Protein AF-A0A955G136-F1 (afdb_monomer)

Structure (mmCIF, N/CA/C/O backbone):
data_AF-A0A955G136-F1
#
_entry.id   AF-A0A955G136-F1
#
loop_
_atom_site.group_PDB
_atom_site.id
_atom_site.type_symbol
_atom_site.label_atom_id
_atom_site.label_alt_id
_atom_site.label_comp_id
_atom_site.label_asym_id
_atom_site.label_entity_id
_atom_site.label_seq_id
_atom_site.pdbx_PDB_ins_code
_atom_site.Cartn_x
_atom_site.Cartn_y
_atom_site.Cartn_z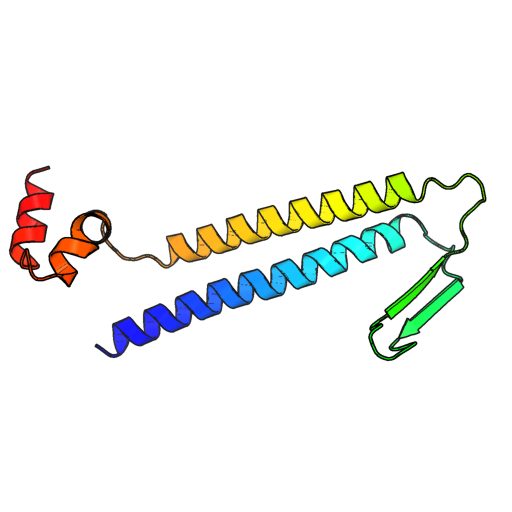
_atom_site.occupancy
_atom_site.B_iso_or_equiv
_atom_site.auth_seq_id
_atom_site.auth_comp_id
_atom_site.auth_asym_id
_atom_site.auth_atom_id
_atom_site.pdbx_PDB_model_num
ATOM 1 N N . MET A 1 1 ? -27.418 -1.647 21.880 1.00 48.38 1 MET A N 1
ATOM 2 C CA . MET A 1 1 ? -26.508 -2.590 21.184 1.00 48.38 1 MET A CA 1
ATOM 3 C C . MET A 1 1 ? -26.280 -2.230 19.711 1.00 48.38 1 MET A C 1
ATOM 5 O O . MET A 1 1 ? -25.152 -2.366 19.255 1.00 48.38 1 MET A O 1
ATOM 9 N N . GLU A 1 2 ? -27.266 -1.693 18.981 1.00 41.03 2 GLU A N 1
ATOM 10 C CA . GLU A 1 2 ? -27.113 -1.318 17.556 1.00 41.03 2 GLU A CA 1
ATOM 11 C C . GLU A 1 2 ? -26.088 -0.199 17.274 1.00 41.03 2 GLU A C 1
ATOM 13 O O . GLU A 1 2 ? -25.369 -0.255 16.278 1.00 41.03 2 GLU A O 1
ATOM 18 N N . PHE A 1 3 ? -25.943 0.779 18.177 1.00 36.62 3 PHE A N 1
ATOM 19 C CA . PHE A 1 3 ? -24.975 1.878 18.032 1.00 36.62 3 PHE A CA 1
ATOM 20 C C . PHE A 1 3 ? -23.511 1.398 18.017 1.00 36.62 3 PHE A C 1
ATOM 22 O O . PHE A 1 3 ? -22.719 1.832 17.182 1.00 36.62 3 PHE A O 1
ATOM 29 N N . LEU A 1 4 ? -23.162 0.438 18.884 1.00 45.53 4 LEU A N 1
ATOM 30 C CA . LEU A 1 4 ? -21.815 -0.146 18.951 1.00 45.53 4 LEU A CA 1
ATOM 31 C C . LEU A 1 4 ? -21.505 -1.020 17.723 1.00 45.53 4 LEU A C 1
ATOM 33 O O . LEU A 1 4 ? -20.376 -1.019 17.232 1.00 45.53 4 LEU A O 1
ATOM 37 N N . ALA A 1 5 ? -22.514 -1.709 17.177 1.00 54.03 5 ALA A N 1
ATOM 38 C CA . ALA A 1 5 ? -22.379 -2.489 15.947 1.00 54.03 5 ALA A CA 1
ATOM 39 C C . ALA A 1 5 ? -22.199 -1.595 14.703 1.00 54.03 5 ALA A C 1
ATOM 41 O O . ALA A 1 5 ? -21.397 -1.911 13.825 1.00 54.03 5 ALA A O 1
ATOM 42 N N . SER A 1 6 ? -22.897 -0.456 14.639 1.00 55.84 6 SER A N 1
ATOM 43 C CA . SER A 1 6 ? -22.740 0.554 13.580 1.00 55.84 6 SER A CA 1
ATOM 44 C C . SER A 1 6 ? -21.349 1.203 13.599 1.00 55.84 6 SER A C 1
ATOM 46 O O . SER A 1 6 ? -20.721 1.361 12.551 1.00 55.84 6 SER A O 1
ATOM 48 N N . PHE A 1 7 ? -20.815 1.493 14.791 1.00 58.88 7 PHE A N 1
ATOM 49 C CA . PHE A 1 7 ? -19.478 2.074 14.953 1.00 58.88 7 PHE A CA 1
ATOM 50 C C . PHE A 1 7 ? -18.364 1.132 14.474 1.00 58.88 7 PHE A C 1
ATOM 52 O O . PHE A 1 7 ? -17.466 1.550 13.742 1.00 58.88 7 PHE A O 1
ATOM 59 N N . GLY A 1 8 ? -18.459 -0.159 14.815 1.00 69.81 8 GLY A N 1
ATOM 60 C CA . GLY A 1 8 ? -17.514 -1.174 14.344 1.00 69.81 8 GLY A CA 1
ATOM 61 C C . GLY A 1 8 ? -17.510 -1.332 12.819 1.00 69.81 8 GLY A C 1
ATOM 62 O O . GLY A 1 8 ? -16.442 -1.473 12.226 1.00 69.81 8 GLY A O 1
ATOM 63 N N . LYS A 1 9 ? -18.686 -1.239 12.180 1.00 77.25 9 LYS A N 1
ATOM 64 C CA . LYS A 1 9 ? -18.833 -1.305 10.716 1.00 77.25 9 LYS A CA 1
ATOM 65 C C . LYS A 1 9 ? -18.230 -0.092 10.011 1.00 77.25 9 LYS A C 1
ATOM 67 O O . LYS A 1 9 ? -17.520 -0.270 9.029 1.00 77.25 9 LYS A O 1
ATOM 72 N N . LYS A 1 10 ? -18.458 1.124 10.524 1.00 82.31 10 LYS A N 1
ATOM 73 C CA . LYS A 1 10 ? -17.859 2.350 9.963 1.00 82.31 10 LYS A CA 1
ATOM 74 C C . LYS A 1 10 ? -16.335 2.319 10.029 1.00 82.31 10 LYS A C 1
ATOM 76 O O . LYS A 1 10 ? -15.685 2.634 9.042 1.00 82.31 10 LYS A O 1
ATOM 81 N N . ARG A 1 11 ? -15.769 1.880 11.157 1.00 82.75 11 ARG A N 1
ATOM 82 C CA . ARG A 1 11 ? -14.316 1.713 11.298 1.00 82.75 11 ARG A CA 1
ATOM 83 C C . ARG A 1 11 ? -13.758 0.705 10.297 1.00 82.75 11 ARG A C 1
ATOM 85 O O . ARG A 1 11 ? -12.813 1.020 9.588 1.00 82.75 11 ARG A O 1
ATOM 92 N N . ALA A 1 12 ? -14.346 -0.490 10.234 1.00 85.69 12 ALA A N 1
ATOM 93 C CA . ALA A 1 12 ? -13.900 -1.524 9.303 1.00 85.69 12 ALA A CA 1
ATOM 94 C C . ALA A 1 12 ? -13.988 -1.049 7.844 1.00 85.69 12 ALA A C 1
ATOM 96 O O . ALA A 1 12 ? -13.084 -1.316 7.060 1.00 85.69 12 ALA A O 1
ATOM 97 N N . PHE A 1 13 ? -15.039 -0.297 7.508 1.00 90.38 13 PHE A N 1
ATOM 98 C CA . PHE A 1 13 ? -15.192 0.319 6.196 1.00 90.38 13 PHE A CA 1
ATOM 99 C C . PHE A 1 13 ? -14.082 1.331 5.893 1.00 90.38 13 PHE A C 1
ATOM 101 O O . PHE A 1 13 ? -13.477 1.241 4.833 1.00 90.38 13 PHE A O 1
ATOM 108 N N . LEU A 1 14 ? -13.779 2.257 6.810 1.00 92.00 14 LEU A N 1
ATOM 109 C CA . LEU A 1 14 ? -12.729 3.262 6.601 1.00 92.00 14 LEU A CA 1
ATOM 110 C C . LEU A 1 14 ? -11.345 2.625 6.453 1.00 92.00 14 LEU A C 1
ATOM 112 O O . LEU A 1 14 ? -10.621 2.976 5.531 1.00 92.00 14 LEU A O 1
ATOM 116 N N . ILE A 1 15 ? -11.010 1.650 7.301 1.00 92.31 15 ILE A N 1
ATOM 117 C CA . ILE A 1 15 ? -9.753 0.896 7.185 1.00 92.31 15 ILE A CA 1
ATOM 118 C C . ILE A 1 15 ? -9.697 0.173 5.836 1.00 92.31 15 ILE A C 1
ATOM 120 O O . ILE A 1 15 ? -8.709 0.286 5.119 1.00 92.31 15 ILE A O 1
ATOM 124 N N . GLY A 1 16 ? -10.770 -0.532 5.463 1.00 91.06 16 GLY A N 1
ATOM 125 C CA . GLY A 1 16 ? -10.847 -1.234 4.183 1.00 91.06 16 GLY A CA 1
ATOM 126 C C . GLY A 1 16 ? -10.708 -0.295 2.984 1.00 91.06 16 GLY A C 1
ATOM 127 O O . GLY A 1 16 ? -10.005 -0.623 2.033 1.00 91.06 16 GLY A O 1
ATOM 128 N N . LEU A 1 17 ? -11.321 0.889 3.046 1.00 95.00 17 LEU A N 1
ATOM 129 C CA . LEU A 1 17 ? -11.219 1.907 2.005 1.00 95.00 17 LEU A CA 1
ATOM 130 C C . LEU A 1 17 ? -9.791 2.458 1.888 1.00 95.00 17 LEU A C 1
ATOM 132 O O . LEU A 1 17 ? -9.277 2.549 0.777 1.00 95.00 17 LEU A O 1
ATOM 136 N N . THR A 1 18 ? -9.135 2.768 3.011 1.00 94.25 18 THR A N 1
ATOM 137 C CA . THR A 1 18 ? -7.732 3.213 3.030 1.00 94.25 18 THR A CA 1
ATOM 138 C C . THR A 1 18 ? -6.809 2.167 2.411 1.00 94.25 18 THR A C 1
ATOM 140 O O . THR A 1 18 ? -5.986 2.509 1.566 1.00 94.25 18 THR A O 1
ATOM 143 N N . LEU A 1 19 ? -6.975 0.890 2.775 1.00 93.88 19 LEU A N 1
ATOM 144 C CA . LEU A 1 19 ? -6.183 -0.205 2.210 1.00 93.88 19 LEU A CA 1
ATOM 145 C C . LEU A 1 19 ? -6.422 -0.363 0.703 1.00 93.88 19 LEU A C 1
ATOM 147 O O . LEU A 1 19 ? -5.465 -0.487 -0.054 1.00 93.88 19 LEU A O 1
ATOM 151 N N . LEU A 1 20 ? -7.680 -0.315 0.253 1.00 95.00 20 LEU A N 1
ATOM 152 C CA . LEU A 1 20 ? -8.018 -0.430 -1.168 1.00 95.00 20 LEU A CA 1
ATOM 153 C C . LEU A 1 20 ? -7.388 0.699 -1.994 1.00 95.00 20 LEU A C 1
ATOM 155 O O . LEU A 1 20 ? -6.785 0.439 -3.037 1.00 95.00 20 LEU A O 1
ATOM 159 N N . ILE A 1 21 ? -7.512 1.942 -1.523 1.00 96.06 21 ILE A N 1
ATOM 160 C CA . ILE A 1 21 ? -6.921 3.109 -2.184 1.00 96.06 21 ILE A CA 1
ATOM 161 C C . ILE A 1 21 ? -5.397 2.988 -2.202 1.00 96.06 21 ILE A C 1
ATOM 163 O O . ILE A 1 21 ? -4.798 3.149 -3.260 1.00 96.06 21 ILE A O 1
ATOM 167 N N . GLY A 1 22 ? -4.771 2.659 -1.071 1.00 95.25 22 GLY A N 1
ATOM 168 C CA . GLY A 1 22 ? -3.318 2.547 -0.977 1.00 95.25 22 GLY A CA 1
ATOM 169 C C . GLY A 1 22 ? -2.730 1.444 -1.861 1.00 95.25 22 GLY A C 1
ATOM 170 O O . GLY A 1 22 ? -1.759 1.696 -2.568 1.00 95.25 22 GLY A O 1
ATOM 171 N N . CYS A 1 23 ? -3.361 0.266 -1.922 1.00 94.12 23 CYS A N 1
ATOM 172 C CA . CYS A 1 23 ? -2.959 -0.806 -2.843 1.00 94.12 23 CYS A CA 1
ATOM 173 C C . CYS A 1 23 ? -3.147 -0.414 -4.315 1.00 94.12 23 CYS A C 1
ATOM 175 O O . CYS A 1 23 ? -2.338 -0.769 -5.166 1.00 94.12 23 CYS A O 1
ATOM 177 N N . THR A 1 24 ? -4.207 0.332 -4.637 1.00 93.75 24 THR A N 1
ATOM 178 C CA . THR A 1 24 ? -4.403 0.832 -6.005 1.00 93.75 24 THR A CA 1
ATOM 179 C C . THR A 1 24 ? -3.311 1.840 -6.362 1.00 93.75 24 THR A C 1
ATOM 181 O O . THR A 1 24 ? -2.699 1.748 -7.422 1.00 93.75 24 THR A O 1
ATOM 184 N N . LEU A 1 25 ? -3.017 2.774 -5.454 1.00 92.62 25 LEU A N 1
ATOM 185 C CA . LEU A 1 25 ? -1.972 3.777 -5.639 1.00 92.62 25 LEU A CA 1
ATOM 186 C C . LEU A 1 25 ? -0.573 3.165 -5.718 1.00 92.62 25 LEU A C 1
ATOM 188 O O . LEU A 1 25 ? 0.252 3.695 -6.453 1.00 92.62 25 LEU A O 1
ATOM 192 N N . SER A 1 26 ? -0.291 2.063 -5.015 1.00 94.38 26 SER A N 1
ATOM 193 C CA . SER A 1 26 ? 1.013 1.401 -5.109 1.00 94.38 26 SER A CA 1
ATOM 194 C C . SER A 1 26 ? 1.253 0.813 -6.498 1.00 94.38 26 SER A C 1
ATOM 196 O O . SER A 1 26 ? 2.347 0.969 -7.025 1.00 94.38 26 SER A O 1
ATOM 198 N N . VAL A 1 27 ? 0.229 0.210 -7.116 1.00 92.19 27 VAL A N 1
ATOM 199 C CA . VAL A 1 27 ? 0.313 -0.282 -8.502 1.00 92.19 27 VAL A CA 1
ATOM 200 C C . VAL A 1 27 ? 0.450 0.886 -9.476 1.00 92.19 27 VAL A C 1
ATOM 202 O O . VAL A 1 27 ? 1.332 0.877 -10.322 1.00 92.19 27 VAL A O 1
ATOM 205 N N . VAL A 1 28 ? -0.363 1.937 -9.323 1.00 89.88 28 VAL A N 1
ATOM 206 C CA . VAL A 1 28 ? -0.257 3.131 -10.180 1.00 89.88 28 VAL A CA 1
ATOM 207 C C . VAL A 1 28 ? 1.126 3.774 -10.074 1.00 89.88 28 VAL A C 1
ATOM 209 O O . VAL A 1 28 ? 1.671 4.194 -11.086 1.00 89.88 28 VAL A O 1
ATOM 212 N N . MET A 1 29 ? 1.704 3.849 -8.873 1.00 91.50 29 MET A N 1
ATOM 213 C CA . MET A 1 29 ? 3.048 4.391 -8.667 1.00 91.50 29 MET A CA 1
ATOM 214 C C . MET A 1 29 ? 4.123 3.518 -9.328 1.00 91.50 29 MET A C 1
ATOM 216 O O . MET A 1 29 ? 5.053 4.065 -9.911 1.00 91.50 29 MET A O 1
ATOM 220 N N . HIS A 1 30 ? 3.989 2.191 -9.255 1.00 92.19 30 HIS A N 1
ATOM 221 C CA . HIS A 1 30 ? 4.886 1.246 -9.925 1.00 92.19 30 HIS A CA 1
ATOM 222 C C . HIS A 1 30 ? 4.924 1.509 -11.437 1.00 92.19 30 HIS A C 1
ATOM 224 O O . HIS A 1 30 ? 5.966 1.851 -11.984 1.00 92.19 30 HIS A O 1
ATOM 230 N N . GLU A 1 31 ? 3.755 1.501 -12.080 1.00 86.88 31 GLU A N 1
ATOM 231 C CA . GLU A 1 31 ? 3.625 1.775 -13.517 1.00 86.88 31 GLU A CA 1
ATOM 232 C C . GLU A 1 31 ? 4.043 3.206 -13.884 1.00 86.88 31 GLU A C 1
ATOM 234 O O . GLU A 1 31 ? 4.609 3.458 -14.947 1.00 86.88 31 GLU A O 1
ATOM 239 N N . PHE A 1 32 ? 3.798 4.173 -12.997 1.00 87.00 32 PHE A N 1
ATOM 240 C CA . PHE A 1 32 ? 4.216 5.554 -13.212 1.00 87.00 32 PHE A CA 1
ATOM 241 C C . PHE A 1 32 ? 5.739 5.701 -13.263 1.00 87.00 32 PHE A C 1
ATOM 243 O O . PHE A 1 32 ? 6.227 6.524 -14.032 1.00 87.00 32 PHE A O 1
ATOM 250 N N . ILE A 1 33 ? 6.492 4.917 -12.485 1.00 87.50 33 ILE A N 1
ATOM 251 C CA . ILE A 1 33 ? 7.961 4.924 -12.541 1.00 87.50 33 ILE A CA 1
ATOM 252 C C . ILE A 1 33 ? 8.434 4.462 -13.917 1.00 87.50 33 ILE A C 1
ATOM 254 O O . ILE A 1 33 ? 9.245 5.161 -14.525 1.00 87.50 33 ILE A O 1
ATOM 258 N N . HIS A 1 34 ? 7.852 3.387 -14.449 1.00 84.94 34 HIS A N 1
ATOM 259 C CA . HIS A 1 34 ? 8.141 2.929 -15.808 1.00 84.94 34 HIS A CA 1
ATOM 260 C C . HIS A 1 34 ? 7.826 4.007 -16.853 1.00 84.94 34 HIS A C 1
ATOM 262 O O . HIS A 1 34 ? 8.649 4.343 -17.703 1.00 84.94 34 HIS A O 1
ATOM 268 N N 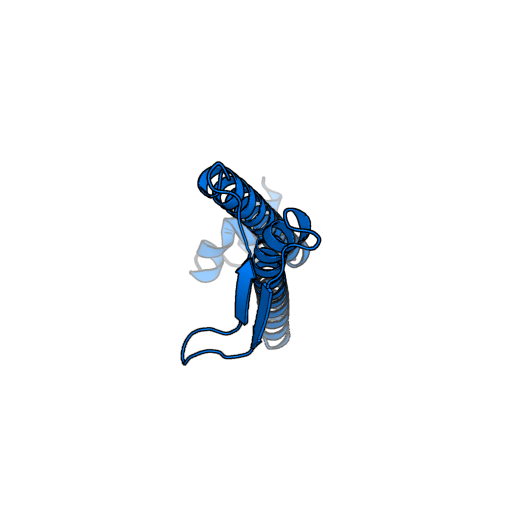. LEU A 1 35 ? 6.662 4.653 -16.754 1.00 81.94 35 LEU A N 1
ATOM 269 C CA . LEU A 1 35 ? 6.304 5.747 -17.663 1.00 81.94 35 LEU A CA 1
ATOM 270 C C . LEU A 1 35 ? 7.257 6.949 -17.548 1.00 81.94 35 LEU A C 1
ATOM 272 O O . LEU A 1 35 ? 7.612 7.552 -18.562 1.00 81.94 35 LEU A O 1
ATOM 276 N N . ALA A 1 36 ? 7.667 7.310 -16.332 1.00 83.94 36 ALA A N 1
ATOM 277 C CA . ALA A 1 36 ? 8.512 8.470 -16.065 1.00 83.94 36 ALA A CA 1
ATOM 278 C C . ALA A 1 36 ? 9.971 8.270 -16.496 1.00 83.94 36 ALA A C 1
ATOM 280 O O . ALA A 1 36 ? 10.628 9.251 -16.848 1.00 83.94 36 ALA A O 1
ATOM 281 N N . LEU A 1 37 ? 10.474 7.034 -16.468 1.00 80.81 37 LEU A N 1
ATOM 282 C CA . LEU A 1 37 ? 11.831 6.690 -16.901 1.00 80.81 37 LEU A CA 1
ATOM 283 C C . LEU A 1 37 ? 11.954 6.550 -18.422 1.00 80.81 37 LEU A C 1
ATOM 285 O O . LEU A 1 37 ? 13.046 6.739 -18.957 1.00 80.81 37 LEU A O 1
ATOM 289 N N . HIS A 1 38 ? 10.835 6.341 -19.122 1.00 77.12 38 HIS A N 1
ATOM 290 C CA . HIS A 1 38 ? 10.794 6.154 -20.577 1.00 77.12 38 HIS A CA 1
ATOM 291 C C . HIS A 1 38 ? 10.051 7.255 -21.347 1.00 77.12 38 HIS A C 1
ATOM 293 O O . HIS A 1 38 ? 9.245 6.931 -22.223 1.00 77.12 38 HIS A O 1
ATOM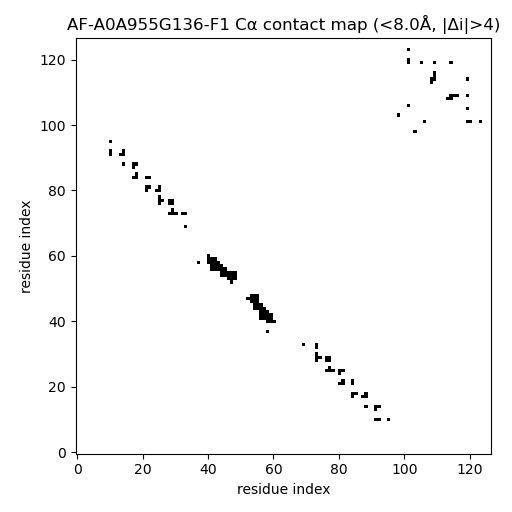 299 N N . PRO A 1 39 ? 10.263 8.561 -21.085 1.00 68.69 39 PRO A N 1
ATOM 300 C CA . PRO A 1 39 ? 9.496 9.603 -21.754 1.00 68.69 39 PRO A CA 1
ATOM 301 C C . PRO A 1 39 ? 9.805 9.608 -23.259 1.00 68.69 39 PRO A C 1
ATOM 303 O O . PRO A 1 39 ? 10.877 10.027 -23.686 1.00 68.69 39 PRO A O 1
ATOM 306 N N . GLY A 1 40 ? 8.842 9.162 -24.070 1.00 65.31 40 GLY A N 1
ATOM 307 C CA . GLY A 1 40 ? 8.943 9.169 -25.534 1.00 65.31 40 GLY A CA 1
ATOM 308 C C . GLY A 1 40 ? 9.403 7.860 -26.189 1.00 65.31 40 GLY A C 1
ATOM 309 O O . GLY A 1 40 ? 9.418 7.812 -27.414 1.00 65.31 40 GLY A O 1
ATOM 310 N N . ASN A 1 41 ? 9.686 6.803 -25.416 1.00 68.81 41 ASN A N 1
ATOM 311 C CA . ASN A 1 41 ? 10.042 5.465 -25.934 1.00 68.81 41 ASN A CA 1
ATOM 312 C C . ASN A 1 41 ? 8.862 4.475 -25.905 1.00 68.81 41 ASN A C 1
ATOM 314 O O . ASN A 1 41 ? 9.046 3.257 -25.927 1.00 68.81 41 ASN A O 1
ATOM 318 N N . TRP A 1 42 ? 7.635 4.990 -25.807 1.00 69.75 42 TRP A N 1
ATOM 319 C CA . TRP A 1 42 ? 6.428 4.169 -25.759 1.00 69.75 42 TRP A CA 1
ATOM 320 C C . TRP A 1 42 ? 6.055 3.748 -27.179 1.00 69.75 42 TRP A C 1
ATOM 322 O O . TRP A 1 42 ? 5.626 4.578 -27.982 1.00 69.75 42 TRP A O 1
ATOM 332 N N . GLY A 1 43 ? 6.216 2.462 -27.487 1.00 64.69 43 GLY A N 1
ATOM 333 C CA . GLY A 1 43 ? 5.810 1.903 -28.772 1.00 64.69 43 GLY A CA 1
ATOM 334 C C . GLY A 1 43 ? 4.288 1.824 -28.869 1.00 64.69 43 GLY A C 1
ATOM 335 O O . GLY A 1 43 ? 3.682 2.374 -29.790 1.00 64.69 43 GLY A O 1
ATOM 336 N N . HIS A 1 44 ? 3.647 1.181 -27.886 1.00 71.00 44 HIS A N 1
ATOM 337 C CA . HIS A 1 44 ? 2.187 1.160 -27.773 1.00 71.00 44 HIS A CA 1
ATOM 338 C C . HIS A 1 44 ? 1.706 0.914 -26.334 1.00 71.00 44 HIS A C 1
ATOM 340 O O . HIS A 1 44 ? 2.420 0.351 -25.507 1.00 71.00 44 HIS A O 1
ATOM 346 N N . LEU A 1 45 ? 0.477 1.362 -26.053 1.00 71.94 45 LEU A N 1
ATOM 347 C CA . LEU A 1 45 ? -0.289 1.026 -24.851 1.00 71.94 45 LEU A CA 1
ATOM 348 C C . LEU A 1 45 ? -1.538 0.266 -25.300 1.00 71.94 45 LEU A C 1
ATOM 350 O O . LEU A 1 45 ? -2.342 0.809 -26.065 1.00 71.94 45 LEU A O 1
ATOM 354 N N . GLN A 1 46 ? -1.728 -0.957 -24.810 1.00 81.00 46 GLN A N 1
ATOM 355 C CA . GLN A 1 46 ? -2.906 -1.762 -25.125 1.00 81.00 46 GLN A CA 1
ATOM 356 C C . GLN A 1 46 ? -3.682 -2.134 -23.873 1.00 81.00 46 GLN A C 1
ATOM 358 O O . GLN A 1 46 ? -3.148 -2.675 -22.909 1.00 81.00 46 GLN A O 1
ATOM 363 N N . TRP A 1 47 ? -4.983 -1.862 -23.926 1.00 80.12 47 TRP A N 1
ATOM 364 C CA . TRP A 1 47 ? -5.935 -2.252 -22.898 1.00 80.12 47 TRP A CA 1
ATOM 365 C C . TRP A 1 47 ? -6.499 -3.630 -23.220 1.00 80.12 47 TRP A C 1
ATOM 367 O O . TRP A 1 47 ? -6.943 -3.867 -24.344 1.00 80.12 47 TRP A O 1
ATOM 377 N N . PHE A 1 48 ? -6.507 -4.515 -22.225 1.00 84.50 48 PHE A N 1
ATOM 378 C CA . PHE A 1 48 ? -7.003 -5.890 -22.338 1.00 84.50 48 PHE A CA 1
ATOM 379 C C . PHE A 1 48 ? -6.405 -6.684 -23.519 1.00 84.50 48 PHE A C 1
ATOM 381 O O . PHE A 1 48 ? -7.156 -7.241 -24.325 1.00 84.50 48 PHE A O 1
ATOM 388 N N . PRO A 1 49 ? -5.066 -6.756 -23.657 1.00 84.81 49 PRO A N 1
ATOM 389 C CA . PRO A 1 49 ? -4.431 -7.479 -24.762 1.00 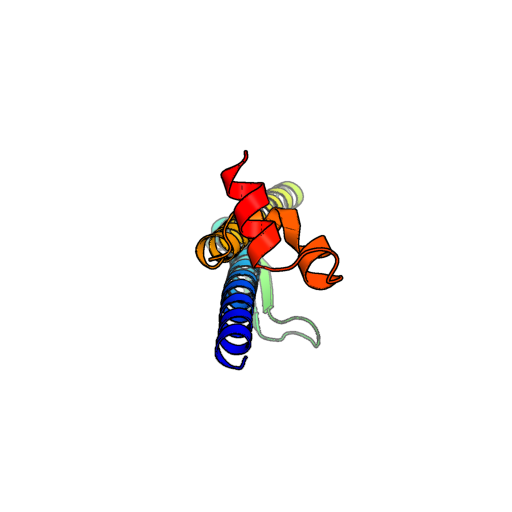84.81 49 PRO A CA 1
ATOM 390 C C . PRO A 1 49 ? -4.702 -8.988 -24.704 1.00 84.81 49 PRO A C 1
ATOM 392 O O . PRO A 1 49 ? -4.761 -9.650 -25.738 1.00 84.81 49 PRO A O 1
ATOM 395 N N . SER A 1 50 ? -4.900 -9.543 -23.504 1.00 86.00 50 SER A N 1
ATOM 396 C CA . SER A 1 50 ? -5.220 -10.954 -23.313 1.00 86.00 50 SER A CA 1
ATOM 397 C C . SER 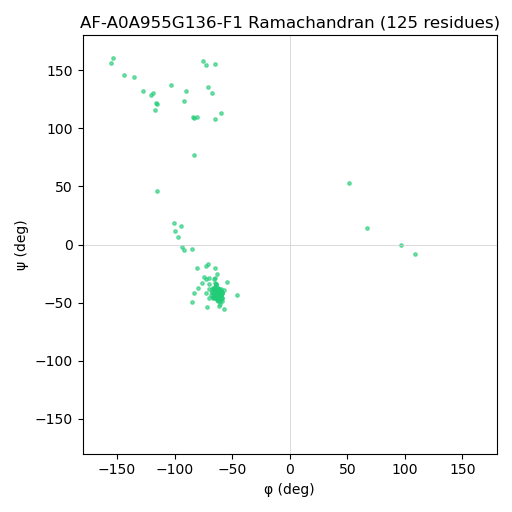A 1 50 ? -6.003 -11.200 -22.015 1.00 86.00 50 SER A C 1
ATOM 399 O O . SER A 1 50 ? -5.990 -10.363 -21.106 1.00 86.00 50 SER A O 1
ATOM 401 N N . PRO A 1 51 ? -6.705 -12.345 -21.890 1.00 82.69 51 PRO A N 1
ATOM 402 C CA . PRO A 1 51 ? -7.345 -12.732 -20.638 1.00 82.69 51 PRO A CA 1
ATOM 403 C C . PRO A 1 51 ? -6.306 -12.860 -19.516 1.00 82.69 51 PRO A C 1
ATOM 405 O O . PRO A 1 51 ? -5.466 -13.753 -19.542 1.00 82.69 51 PRO A O 1
ATOM 408 N N . GLY A 1 52 ? -6.378 -11.969 -18.526 1.00 78.75 52 GLY A N 1
ATOM 409 C CA . GLY A 1 52 ? -5.437 -11.915 -17.401 1.00 78.75 52 GLY A CA 1
ATOM 410 C C . GLY A 1 52 ? -4.479 -10.723 -17.428 1.00 78.75 52 GLY A C 1
ATOM 411 O O . GLY A 1 52 ? -3.816 -10.477 -16.426 1.00 78.75 52 GLY A O 1
ATOM 412 N N . VAL A 1 53 ? -4.456 -9.947 -18.515 1.00 67.69 53 VAL A N 1
ATOM 413 C CA . VAL A 1 53 ? -3.653 -8.723 -18.629 1.00 67.69 53 VAL A CA 1
ATOM 414 C C . VAL A 1 53 ? -4.590 -7.526 -18.769 1.00 67.69 53 VAL A C 1
ATOM 416 O O . VAL A 1 53 ? -5.416 -7.473 -19.678 1.00 67.69 53 VAL A O 1
ATOM 419 N N . ILE A 1 54 ? -4.499 -6.573 -17.841 1.00 73.94 54 ILE A N 1
ATOM 420 C CA . ILE A 1 54 ? -5.357 -5.375 -17.823 1.00 73.94 54 ILE A CA 1
ATOM 421 C C . ILE A 1 54 ? -4.795 -4.302 -18.763 1.00 73.94 54 ILE A C 1
ATOM 423 O O . ILE A 1 54 ? -5.545 -3.691 -19.525 1.00 73.94 54 ILE A O 1
ATOM 427 N N . ALA A 1 55 ? -3.479 -4.120 -18.742 1.00 66.44 55 ALA A N 1
ATOM 428 C CA . ALA A 1 55 ? -2.749 -3.211 -19.608 1.00 66.44 55 ALA A CA 1
ATOM 429 C C . ALA A 1 55 ? -1.392 -3.830 -19.963 1.00 66.44 55 ALA A C 1
ATOM 431 O O . ALA A 1 55 ? -0.807 -4.539 -19.147 1.00 66.44 55 ALA A O 1
ATOM 432 N N . GLU A 1 56 ? -0.919 -3.565 -21.174 1.00 74.25 56 GLU A N 1
ATOM 433 C CA . GLU A 1 56 ? 0.435 -3.876 -21.631 1.00 74.25 56 GLU A CA 1
ATOM 434 C C . GLU A 1 56 ? 1.048 -2.602 -22.206 1.00 74.25 56 GLU A C 1
ATOM 436 O O . GLU A 1 56 ? 0.404 -1.892 -22.988 1.00 74.25 56 GLU A O 1
ATOM 441 N N . ILE A 1 57 ? 2.278 -2.317 -21.788 1.00 70.88 57 ILE A N 1
ATOM 442 C CA . ILE A 1 57 ? 3.075 -1.187 -22.252 1.00 70.88 57 ILE A CA 1
ATOM 443 C C . ILE A 1 57 ? 4.298 -1.778 -22.944 1.00 70.88 57 ILE A C 1
ATOM 445 O O . ILE A 1 57 ? 5.114 -2.430 -22.297 1.00 70.88 57 ILE A O 1
ATOM 449 N N . ASN A 1 58 ? 4.428 -1.552 -24.251 1.00 72.94 58 ASN A N 1
ATOM 450 C CA . ASN A 1 58 ? 5.645 -1.908 -24.972 1.00 72.94 58 ASN A CA 1
ATOM 451 C C . ASN A 1 58 ? 6.595 -0.715 -24.993 1.00 72.94 58 ASN A C 1
ATOM 453 O O . ASN A 1 58 ? 6.245 0.369 -25.472 1.00 72.94 58 ASN A O 1
ATOM 457 N N . VAL A 1 59 ? 7.805 -0.939 -24.488 1.00 72.44 59 VAL A N 1
ATOM 458 C CA . VAL A 1 59 ? 8.868 0.063 -24.419 1.00 72.44 59 VAL A CA 1
ATOM 459 C C . VAL A 1 59 ? 10.053 -0.423 -25.244 1.00 72.44 59 VAL A C 1
ATOM 461 O O . VAL A 1 59 ? 10.493 -1.564 -25.099 1.00 72.44 59 VAL A O 1
ATOM 464 N N . GLU A 1 60 ? 10.573 0.437 -26.117 1.00 76.69 60 GLU A N 1
ATOM 465 C CA . GLU A 1 60 ? 11.825 0.161 -26.823 1.00 76.69 60 GLU A CA 1
ATOM 466 C C . GLU A 1 60 ? 13.008 0.558 -25.932 1.00 76.69 60 GLU A C 1
ATOM 468 O O . GLU A 1 60 ? 13.249 1.740 -25.680 1.00 76.69 60 GLU A O 1
ATOM 473 N N . LEU A 1 61 ? 13.735 -0.446 -25.437 1.00 76.31 61 LEU A N 1
ATOM 474 C CA . LEU A 1 61 ? 14.874 -0.268 -24.537 1.00 76.31 61 LEU A CA 1
ATOM 475 C C . LEU A 1 61 ? 16.201 -0.458 -25.292 1.00 76.31 61 LEU A C 1
ATOM 477 O O . LEU A 1 61 ? 16.317 -1.390 -26.096 1.00 76.31 61 LEU A O 1
ATOM 481 N N . PRO A 1 62 ? 17.223 0.386 -25.054 1.00 79.19 62 PRO A N 1
ATOM 482 C CA . PRO A 1 62 ? 18.559 0.165 -25.600 1.00 79.19 62 PRO A CA 1
ATOM 483 C C . PRO A 1 62 ? 19.198 -1.113 -25.026 1.00 79.19 62 PRO A C 1
ATOM 485 O O . PRO A 1 62 ? 18.840 -1.584 -23.951 1.00 79.19 62 PRO A O 1
ATOM 488 N N . ALA A 1 63 ? 20.146 -1.708 -25.756 1.00 79.31 63 ALA A N 1
ATOM 489 C CA . ALA 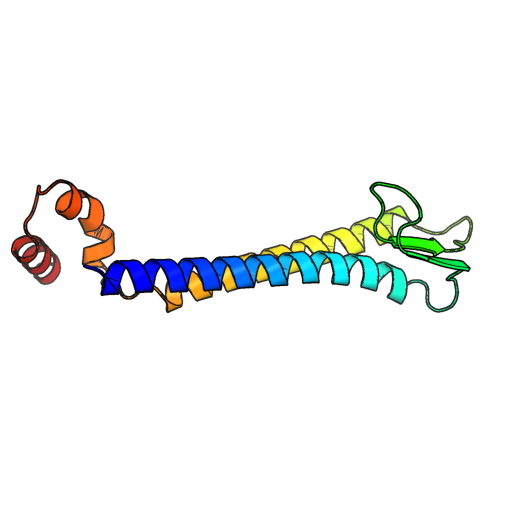A 1 63 ? 20.702 -3.028 -25.425 1.00 79.31 63 ALA A CA 1
ATOM 490 C C . ALA A 1 63 ? 21.491 -3.081 -24.098 1.00 79.31 63 ALA A C 1
ATOM 492 O O . ALA A 1 63 ? 21.696 -4.161 -23.552 1.00 79.31 63 ALA A O 1
ATOM 493 N N . ASP A 1 64 ? 21.948 -1.933 -23.603 1.00 83.94 64 ASP A N 1
ATOM 494 C CA . ASP A 1 64 ? 22.656 -1.742 -22.335 1.00 83.94 64 ASP A CA 1
ATOM 495 C C . ASP A 1 64 ? 21.746 -1.216 -21.214 1.00 83.94 64 ASP A C 1
ATOM 497 O O . ASP A 1 64 ? 22.232 -0.803 -20.161 1.00 83.94 64 ASP A O 1
ATOM 501 N N . TYR A 1 65 ? 20.429 -1.225 -21.430 1.00 82.94 65 TYR A N 1
ATOM 502 C CA . TYR A 1 65 ? 19.468 -0.734 -20.458 1.00 82.94 65 TYR A CA 1
ATOM 503 C C . TYR A 1 65 ? 19.402 -1.613 -19.202 1.00 82.94 65 TYR A C 1
ATOM 505 O O . TYR A 1 65 ? 19.220 -2.831 -19.278 1.00 82.94 65 TYR A O 1
ATOM 513 N N . ASP A 1 66 ? 19.491 -0.975 -18.035 1.00 85.44 66 ASP A N 1
ATOM 514 C CA . ASP A 1 66 ? 19.411 -1.634 -16.732 1.00 85.44 66 ASP A CA 1
ATOM 515 C C . ASP A 1 66 ? 17.953 -1.860 -16.304 1.00 85.44 66 ASP A C 1
ATOM 517 O O . ASP A 1 66 ? 17.397 -1.145 -15.467 1.00 85.44 66 ASP A O 1
ATOM 521 N N . LEU A 1 67 ? 17.327 -2.874 -16.905 1.00 86.44 67 LEU A N 1
ATOM 522 C CA . LEU A 1 67 ? 15.957 -3.272 -16.576 1.00 86.44 67 LEU A CA 1
ATOM 523 C C . LEU A 1 67 ? 15.827 -3.734 -15.118 1.00 86.44 67 LEU A C 1
ATOM 525 O O . LEU A 1 67 ? 14.834 -3.440 -14.460 1.00 86.44 67 LEU A O 1
ATOM 529 N N . GLU A 1 68 ? 16.829 -4.442 -14.594 1.00 87.31 68 GLU A N 1
ATOM 530 C CA . GLU A 1 68 ? 16.794 -4.955 -13.221 1.00 87.31 68 GLU A CA 1
ATOM 531 C C . GLU A 1 68 ? 16.846 -3.813 -12.195 1.00 87.31 68 GLU A C 1
ATOM 533 O O . GLU A 1 68 ? 16.095 -3.822 -11.216 1.00 87.31 68 GLU A O 1
ATOM 538 N N . GLY A 1 69 ? 17.677 -2.796 -12.438 1.00 86.69 69 GLY A N 1
ATOM 539 C CA . GLY A 1 69 ? 17.742 -1.589 -11.618 1.00 86.69 69 GLY A CA 1
ATOM 540 C C . GLY A 1 69 ? 16.445 -0.776 -11.637 1.00 86.69 69 GLY A C 1
ATOM 541 O O . GLY A 1 69 ? 16.008 -0.306 -10.581 1.00 86.69 69 GLY A O 1
ATOM 542 N N . GLU A 1 70 ? 15.800 -0.644 -12.800 1.00 88.56 70 GLU A N 1
ATOM 543 C CA . GLU A 1 70 ? 14.484 -0.004 -12.925 1.00 88.56 70 GLU A CA 1
ATOM 544 C C . GLU A 1 70 ? 13.413 -0.743 -12.113 1.00 88.56 70 GLU A C 1
ATOM 546 O O . GLU A 1 70 ? 12.745 -0.134 -11.274 1.00 88.56 70 GLU A O 1
ATOM 551 N N . GLU A 1 71 ? 13.275 -2.053 -12.321 1.00 89.31 71 GLU A N 1
ATOM 552 C CA . GLU A 1 71 ? 12.309 -2.894 -11.608 1.00 89.31 71 GLU A CA 1
ATOM 553 C C . GLU A 1 71 ? 12.542 -2.844 -10.094 1.00 89.31 71 GLU A C 1
ATOM 555 O O . GLU A 1 71 ? 11.606 -2.691 -9.304 1.00 89.31 71 GLU A O 1
ATOM 560 N N . MET A 1 72 ? 13.805 -2.884 -9.657 1.00 91.06 72 MET A N 1
ATOM 561 C CA . MET A 1 72 ? 14.159 -2.740 -8.246 1.00 91.06 72 MET A CA 1
ATOM 562 C C . MET A 1 72 ? 13.702 -1.388 -7.681 1.00 91.06 72 MET A C 1
ATOM 564 O O . MET A 1 72 ? 13.162 -1.338 -6.570 1.00 91.06 72 MET A O 1
ATOM 568 N N . ALA A 1 73 ? 13.881 -0.292 -8.423 1.00 88.62 73 ALA A N 1
ATOM 569 C CA . ALA A 1 73 ? 13.412 1.029 -8.013 1.00 88.62 73 ALA A CA 1
ATOM 570 C C . ALA A 1 73 ? 11.873 1.099 -7.950 1.00 88.62 73 ALA A C 1
ATOM 572 O O . ALA A 1 73 ? 11.322 1.622 -6.973 1.00 88.62 73 ALA A O 1
ATOM 573 N N . ALA A 1 74 ? 11.177 0.524 -8.935 1.00 92.06 74 ALA A N 1
ATOM 574 C CA . ALA A 1 74 ? 9.718 0.466 -8.980 1.00 92.06 74 ALA A CA 1
ATOM 575 C C . ALA A 1 74 ? 9.141 -0.360 -7.815 1.00 92.06 74 ALA A C 1
ATOM 577 O O . ALA A 1 74 ? 8.218 0.084 -7.116 1.00 92.06 74 ALA A O 1
ATOM 578 N N . TYR A 1 75 ? 9.720 -1.526 -7.514 1.00 93.06 75 TYR A N 1
ATOM 579 C CA . TYR A 1 75 ? 9.334 -2.339 -6.357 1.00 93.06 75 TYR A CA 1
ATOM 580 C C . TYR A 1 75 ? 9.654 -1.668 -5.021 1.00 93.06 75 TYR A C 1
ATOM 582 O O . TYR A 1 75 ? 8.842 -1.749 -4.095 1.00 93.06 75 TYR A O 1
ATOM 590 N N . LEU A 1 76 ? 10.782 -0.961 -4.907 1.00 93.94 76 LEU A N 1
ATOM 591 C CA . LEU A 1 76 ? 11.108 -0.201 -3.701 1.00 93.94 76 LEU A CA 1
ATOM 592 C C . LEU A 1 76 ? 10.051 0.878 -3.428 1.00 93.94 76 LEU A C 1
ATOM 594 O O . LEU A 1 76 ? 9.541 0.974 -2.310 1.00 93.94 76 LEU A O 1
ATOM 598 N N . ALA A 1 77 ? 9.667 1.649 -4.446 1.00 92.12 77 ALA A N 1
ATOM 599 C CA . ALA A 1 77 ? 8.615 2.655 -4.323 1.00 92.12 77 ALA A CA 1
ATOM 600 C C . ALA A 1 77 ? 7.251 2.034 -3.981 1.00 92.12 77 ALA A C 1
ATOM 602 O O . ALA A 1 77 ? 6.524 2.558 -3.132 1.00 92.12 77 ALA A O 1
ATOM 603 N N . THR A 1 78 ? 6.933 0.881 -4.576 1.00 94.62 78 THR A N 1
ATOM 604 C CA . THR A 1 78 ? 5.728 0.098 -4.256 1.00 94.62 78 THR A CA 1
ATOM 605 C C . THR A 1 78 ? 5.713 -0.293 -2.777 1.00 94.62 78 THR A C 1
ATOM 607 O O . THR A 1 78 ? 4.726 -0.056 -2.078 1.00 94.62 78 THR A O 1
ATOM 610 N N . GLY A 1 79 ? 6.826 -0.830 -2.268 1.00 92.75 79 GLY A N 1
ATOM 611 C CA . GLY A 1 79 ? 6.981 -1.211 -0.864 1.00 92.75 79 GLY A CA 1
ATOM 612 C C . GLY A 1 79 ? 6.850 -0.026 0.095 1.00 92.75 79 GLY A C 1
ATOM 613 O O . GLY A 1 79 ? 6.141 -0.125 1.098 1.00 92.75 79 GLY A O 1
ATOM 614 N N . LEU A 1 80 ? 7.462 1.118 -0.231 1.00 96.38 80 LEU A N 1
ATOM 615 C CA . LEU A 1 80 ? 7.316 2.357 0.542 1.00 96.38 80 LEU A CA 1
ATOM 616 C C . LEU A 1 80 ? 5.850 2.815 0.600 1.00 96.38 80 LEU A C 1
ATOM 618 O O . LEU A 1 80 ? 5.353 3.141 1.679 1.00 96.38 80 LEU A O 1
ATOM 622 N N . MET A 1 81 ? 5.135 2.784 -0.528 1.00 95.50 81 MET A N 1
ATOM 623 C CA . MET A 1 81 ? 3.720 3.163 -0.589 1.00 95.50 81 MET A CA 1
ATOM 624 C C . MET A 1 81 ? 2.835 2.235 0.255 1.00 95.50 81 MET A C 1
ATOM 626 O O . MET A 1 81 ? 1.942 2.700 0.969 1.00 95.50 81 MET A O 1
ATOM 630 N N . LEU A 1 82 ? 3.102 0.927 0.231 1.00 95.25 82 LEU A N 1
ATOM 631 C CA . LEU A 1 82 ? 2.391 -0.045 1.065 1.00 95.25 82 LEU A CA 1
ATOM 632 C C . LEU A 1 82 ? 2.670 0.162 2.560 1.00 95.25 82 LEU A C 1
ATOM 634 O O . LEU A 1 82 ? 1.743 0.070 3.365 1.00 95.25 82 LEU A O 1
ATOM 638 N N . MET A 1 83 ? 3.904 0.507 2.945 1.00 97.31 83 MET A N 1
ATOM 639 C CA . MET A 1 83 ? 4.219 0.852 4.337 1.00 97.31 83 MET A CA 1
ATOM 640 C C . MET A 1 83 ? 3.470 2.105 4.797 1.00 97.31 83 MET A C 1
ATOM 642 O O . MET A 1 83 ? 2.831 2.074 5.847 1.00 97.31 83 MET A O 1
ATOM 646 N N . ILE A 1 84 ? 3.474 3.177 3.998 1.00 96.81 84 ILE A N 1
ATOM 647 C CA . ILE A 1 84 ? 2.709 4.401 4.294 1.00 96.81 84 ILE A CA 1
ATOM 648 C C . ILE A 1 84 ? 1.213 4.081 4.416 1.00 96.81 84 ILE A C 1
ATOM 650 O O . ILE A 1 84 ? 0.550 4.546 5.342 1.00 96.81 84 ILE A O 1
ATOM 654 N N . THR A 1 85 ? 0.685 3.237 3.527 1.00 96.56 85 THR A N 1
ATOM 655 C CA . THR A 1 85 ? -0.711 2.778 3.571 1.00 96.56 85 THR A CA 1
ATOM 656 C C . THR A 1 85 ? -1.020 2.035 4.871 1.00 96.56 85 THR A C 1
ATOM 658 O O . THR A 1 85 ? -2.058 2.281 5.489 1.00 96.56 85 THR A O 1
ATOM 661 N N . ALA A 1 86 ? -0.124 1.153 5.320 1.00 94.44 86 ALA A N 1
ATOM 662 C CA . ALA A 1 86 ? -0.281 0.432 6.579 1.00 94.44 86 ALA A CA 1
ATOM 663 C C . ALA A 1 86 ? -0.266 1.382 7.788 1.00 94.44 86 ALA A C 1
ATOM 665 O O . ALA A 1 86 ? -1.105 1.242 8.678 1.00 94.44 86 ALA A O 1
ATOM 666 N N . MET A 1 87 ? 0.625 2.379 7.792 1.00 96.31 87 MET A N 1
ATOM 667 C CA . MET A 1 87 ? 0.671 3.415 8.831 1.00 96.31 87 MET A CA 1
ATOM 668 C C . MET A 1 87 ? -0.624 4.236 8.854 1.00 96.31 87 MET A C 1
ATOM 670 O O . MET A 1 87 ? -1.230 4.393 9.907 1.00 96.31 87 MET A O 1
ATOM 674 N N . ALA A 1 88 ? -1.119 4.670 7.693 1.00 93.75 88 ALA A N 1
ATOM 675 C CA . ALA A 1 88 ? -2.381 5.400 7.594 1.00 93.75 88 ALA A CA 1
ATOM 676 C C . ALA A 1 88 ? -3.584 4.558 8.059 1.00 93.75 88 ALA A C 1
ATOM 678 O O . ALA A 1 88 ? -4.495 5.065 8.713 1.00 93.75 88 ALA A O 1
ATOM 679 N N . ALA A 1 89 ? -3.600 3.260 7.747 1.00 92.69 89 ALA A N 1
ATOM 680 C CA . ALA A 1 89 ? -4.638 2.350 8.222 1.00 92.69 89 ALA A CA 1
ATOM 681 C C . ALA A 1 89 ? -4.590 2.165 9.751 1.00 92.69 89 ALA A C 1
ATOM 683 O O . ALA A 1 89 ? -5.648 2.091 10.383 1.00 92.69 89 ALA A O 1
ATOM 684 N N . ALA A 1 90 ? -3.390 2.126 10.341 1.00 90.31 90 ALA A N 1
ATOM 685 C CA . ALA A 1 90 ? -3.195 2.088 11.790 1.00 90.31 90 ALA A CA 1
ATOM 686 C C . ALA A 1 90 ? -3.677 3.385 12.460 1.00 90.31 90 ALA A C 1
ATOM 688 O O . ALA A 1 90 ? -4.470 3.317 13.396 1.00 90.31 90 ALA A O 1
ATOM 689 N N . ASP A 1 91 ? -3.330 4.551 11.912 1.00 90.56 91 ASP A N 1
ATOM 690 C CA . ASP A 1 91 ? -3.813 5.847 12.405 1.00 90.56 91 ASP A CA 1
ATOM 691 C C . ASP A 1 91 ? -5.345 5.943 12.359 1.00 90.56 91 ASP A C 1
ATOM 693 O O . ASP A 1 91 ? -5.976 6.406 13.309 1.00 90.56 91 ASP A O 1
ATOM 697 N N . VAL A 1 92 ? -5.982 5.459 11.286 1.00 88.56 92 VAL A N 1
ATOM 698 C CA . VAL A 1 92 ? -7.452 5.386 11.205 1.00 88.56 92 VAL A CA 1
ATOM 699 C C . VAL A 1 92 ? -8.014 4.443 12.269 1.00 88.56 92 VAL A C 1
ATOM 701 O O . VAL A 1 92 ? -9.052 4.739 12.872 1.00 88.56 92 VAL A O 1
ATOM 704 N N . TYR A 1 93 ? -7.366 3.304 12.514 1.00 86.62 93 TYR A N 1
ATOM 705 C CA . TYR A 1 93 ? -7.781 2.382 13.568 1.00 86.62 93 TYR A CA 1
ATOM 706 C C . TYR A 1 93 ? -7.710 3.042 14.952 1.00 86.62 93 TYR A C 1
ATOM 708 O O . TYR A 1 93 ? -8.694 2.969 15.693 1.00 86.62 93 TYR A O 1
ATOM 716 N N . ASP A 1 94 ? -6.618 3.741 15.257 1.00 84.50 94 ASP A N 1
ATOM 717 C CA . ASP A 1 94 ? -6.400 4.401 16.546 1.00 84.50 94 ASP A CA 1
ATOM 718 C C . ASP A 1 94 ? -7.326 5.607 16.733 1.00 84.50 94 ASP A C 1
ATOM 720 O O . ASP A 1 94 ? -8.015 5.711 17.748 1.00 84.50 94 ASP A O 1
ATOM 724 N N . ALA A 1 95 ? -7.459 6.475 15.726 1.00 81.62 95 ALA A N 1
ATOM 725 C CA . ALA A 1 95 ? -8.337 7.647 15.782 1.00 81.62 95 ALA A CA 1
ATOM 726 C C . ALA A 1 95 ? -9.824 7.280 15.935 1.00 81.62 95 ALA A C 1
ATOM 728 O O . ALA A 1 95 ? -10.632 8.066 16.439 1.00 81.62 95 ALA A O 1
ATOM 729 N N . THR A 1 96 ? -10.211 6.084 15.488 1.00 76.62 96 THR A N 1
ATOM 730 C CA . THR A 1 96 ? -11.578 5.573 15.639 1.00 76.62 96 THR A CA 1
ATOM 731 C C . THR A 1 96 ? -11.774 4.745 16.910 1.00 76.62 96 THR A C 1
ATOM 733 O O . THR A 1 96 ? -12.915 4.368 17.215 1.00 76.62 96 THR A O 1
ATOM 736 N N . ASP A 1 97 ? -10.713 4.481 17.678 1.00 74.25 97 ASP A N 1
ATOM 737 C CA . ASP A 1 97 ? -10.798 3.781 18.949 1.00 74.25 97 ASP A CA 1
ATOM 738 C C . ASP A 1 97 ? -11.176 4.735 20.087 1.00 74.25 97 ASP A C 1
ATOM 740 O O . ASP A 1 97 ? -10.405 5.577 20.530 1.00 74.25 97 ASP A O 1
ATOM 744 N N . LYS A 1 98 ? -12.407 4.592 20.584 1.00 72.56 98 LYS A N 1
ATOM 745 C CA . LYS A 1 98 ? -12.914 5.365 21.729 1.00 72.56 98 LYS A CA 1
ATOM 746 C C . LYS A 1 98 ? -12.811 4.619 23.060 1.00 72.56 98 LYS A C 1
ATOM 748 O O . LYS A 1 98 ? -13.373 5.077 24.054 1.00 72.56 98 LYS A O 1
ATOM 753 N N . ARG A 1 99 ? -12.182 3.440 23.082 1.00 69.38 99 ARG A N 1
ATOM 754 C CA . ARG A 1 99 ? -12.031 2.650 24.307 1.00 69.38 99 ARG A CA 1
ATOM 755 C C . ARG A 1 99 ? -11.034 3.328 25.239 1.00 69.38 99 ARG A C 1
ATOM 757 O O . ARG A 1 99 ? -9.965 3.748 24.817 1.00 69.38 99 ARG A O 1
ATOM 764 N N . GLN A 1 100 ? -11.368 3.393 26.522 1.00 69.75 100 GLN A N 1
ATOM 765 C CA . GLN A 1 100 ? -10.410 3.813 27.546 1.00 69.75 100 GLN A CA 1
ATOM 766 C C . GLN A 1 100 ? -9.375 2.705 27.791 1.00 69.75 100 GLN A C 1
ATOM 768 O O . GLN A 1 100 ? -9.685 1.527 27.599 1.00 69.75 100 GLN A O 1
ATOM 773 N N . ILE A 1 101 ? -8.175 3.062 28.267 1.00 68.81 101 ILE A N 1
ATOM 774 C CA . ILE A 1 101 ? -7.061 2.128 28.548 1.00 68.81 101 ILE A CA 1
ATOM 775 C C . ILE A 1 101 ? -7.543 0.892 29.316 1.00 68.81 101 ILE A C 1
ATOM 777 O O . ILE A 1 101 ? -7.232 -0.241 28.957 1.00 68.81 101 ILE A O 1
ATOM 781 N N . GLY A 1 102 ? -8.393 1.086 30.318 1.00 62.66 102 GLY A N 1
ATOM 782 C CA . GLY A 1 102 ? -8.919 -0.021 31.097 1.00 62.66 102 GLY A CA 1
ATOM 783 C C . GLY A 1 102 ? -9.897 -0.942 30.377 1.00 62.66 102 GLY A C 1
ATOM 784 O O . GLY A 1 102 ? -9.921 -2.137 30.643 1.00 62.66 102 GLY A O 1
ATOM 785 N N . GLN A 1 103 ? -10.648 -0.436 29.400 1.00 64.25 103 GLN A N 1
ATOM 786 C CA . GLN A 1 103 ? -11.475 -1.272 28.523 1.00 64.25 103 GLN A CA 1
ATOM 787 C C . GLN A 1 103 ? -10.630 -2.073 27.520 1.00 64.25 103 GLN A C 1
ATOM 789 O O . GLN A 1 103 ? -11.122 -3.041 26.937 1.00 64.25 103 GLN A O 1
ATOM 794 N N . ILE A 1 104 ? -9.377 -1.666 27.294 1.00 70.38 104 ILE A N 1
ATOM 795 C CA . ILE A 1 104 ? -8.407 -2.383 26.463 1.00 70.38 104 ILE A CA 1
ATOM 796 C C . ILE A 1 104 ? -7.711 -3.461 27.298 1.00 70.38 104 ILE A C 1
ATOM 798 O O . ILE A 1 104 ? -7.703 -4.621 26.885 1.00 70.38 104 ILE A O 1
ATOM 802 N N . LEU A 1 105 ? -7.202 -3.099 28.480 1.00 73.56 105 LEU A N 1
ATOM 803 C CA . LEU A 1 105 ? -6.490 -4.005 29.385 1.00 73.56 105 LEU A CA 1
ATOM 804 C C . LEU A 1 105 ? -7.406 -5.092 29.955 1.00 73.56 105 LEU A C 1
ATOM 806 O O . LEU A 1 105 ? -7.049 -6.263 29.918 1.00 73.56 105 LEU A O 1
ATOM 810 N N . LEU A 1 106 ? -8.613 -4.721 30.394 1.00 77.62 106 LEU A N 1
ATOM 811 C CA . LEU A 1 106 ? -9.548 -5.632 31.063 1.00 77.62 106 LEU A CA 1
ATOM 812 C C . LEU A 1 106 ? -10.567 -6.275 30.110 1.00 77.62 106 LEU A C 1
ATOM 814 O O . LEU A 1 106 ? -11.614 -6.790 30.517 1.00 77.62 106 LEU A O 1
ATOM 818 N N . LYS A 1 107 ? -10.304 -6.208 28.799 1.00 74.00 107 LYS A N 1
ATOM 819 C CA . LYS A 1 107 ? -11.236 -6.662 27.759 1.00 74.00 107 LYS A CA 1
ATOM 820 C C . LYS A 1 107 ? -11.617 -8.131 27.941 1.00 74.00 107 LYS A C 1
ATOM 822 O O . LYS A 1 107 ? -12.768 -8.495 27.707 1.00 74.00 107 LYS A O 1
ATOM 827 N N . ASN A 1 108 ? -10.661 -8.973 28.326 1.00 75.06 108 ASN A N 1
ATOM 828 C CA . ASN A 1 108 ? -10.874 -10.411 28.458 1.00 75.06 108 ASN A CA 1
ATOM 829 C C . ASN A 1 108 ? -11.586 -10.766 29.771 1.00 75.06 108 ASN A C 1
ATOM 831 O O . ASN A 1 108 ? -12.463 -11.634 29.751 1.00 75.06 108 ASN A O 1
ATOM 835 N N . GLU A 1 109 ? -11.297 -10.089 30.887 1.00 76.69 109 GLU A N 1
ATOM 836 C CA . GLU A 1 109 ? -12.024 -10.288 32.147 1.00 76.69 109 GLU A CA 1
ATOM 837 C C . GLU A 1 109 ? -13.475 -9.803 32.051 1.00 76.69 109 GLU A C 1
ATOM 839 O O . GLU A 1 109 ? -14.380 -10.518 32.480 1.00 76.69 109 GLU A O 1
ATOM 844 N N . LEU A 1 110 ? -13.720 -8.658 31.403 1.00 69.44 110 LEU A N 1
ATOM 845 C CA . LEU A 1 110 ? -15.075 -8.154 31.144 1.00 69.44 110 LEU A CA 1
ATOM 846 C C . LEU A 1 110 ? -15.868 -9.100 30.233 1.00 69.44 110 LEU A C 1
ATOM 848 O O . LEU A 1 110 ? -17.045 -9.362 30.470 1.00 69.44 110 LEU A O 1
ATOM 852 N N . LYS A 1 111 ? -15.230 -9.645 29.190 1.00 75.88 111 LYS A N 1
ATOM 853 C CA . LYS A 1 111 ? -15.891 -10.540 28.226 1.00 75.88 111 LYS A CA 1
ATOM 854 C C . LYS A 1 111 ? -16.145 -11.943 28.787 1.00 75.88 111 LYS A C 1
ATOM 856 O O . LYS A 1 111 ? -17.090 -12.596 28.361 1.00 75.88 111 LYS A O 1
ATOM 861 N N . SER A 1 112 ? -15.318 -12.396 29.729 1.00 80.62 112 SER A N 1
ATOM 862 C CA . SER A 1 112 ? -15.514 -13.659 30.458 1.00 80.62 112 SER A CA 1
ATOM 863 C C . SER A 1 112 ? -16.435 -13.523 31.673 1.00 80.62 112 SER A C 1
ATOM 865 O O . SER A 1 112 ? -16.723 -14.526 32.319 1.00 80.62 112 SER A O 1
ATOM 867 N N . GLY A 1 113 ? -16.898 -12.307 31.988 1.00 78.12 113 GLY A N 1
ATOM 868 C CA . GLY A 1 113 ? -17.723 -12.038 33.166 1.00 78.12 113 GLY A CA 1
ATOM 869 C C . GLY A 1 113 ? -16.980 -12.218 34.491 1.00 78.12 113 GLY A C 1
ATOM 870 O O . GLY A 1 113 ? -17.622 -12.291 35.533 1.00 78.12 113 GLY A O 1
ATOM 871 N N . LYS A 1 114 ? -15.641 -12.300 34.466 1.00 83.25 114 LYS A N 1
ATOM 872 C CA . LYS A 1 114 ? -14.812 -12.439 35.673 1.00 83.25 114 LYS A CA 1
ATOM 873 C C . LYS A 1 114 ? -14.874 -11.209 36.569 1.00 83.25 114 LYS A C 1
ATOM 875 O O . LYS A 1 114 ? -14.700 -11.341 37.773 1.00 83.25 114 L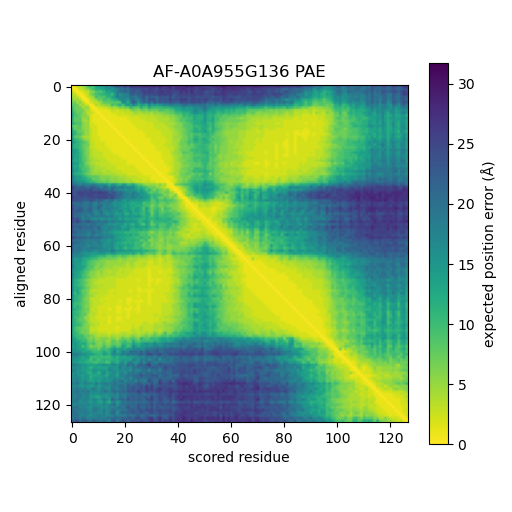YS A O 1
ATOM 880 N N . ILE A 1 115 ? -15.092 -10.043 35.971 1.00 79.38 115 ILE A N 1
ATOM 881 C CA . ILE A 1 115 ? -15.283 -8.781 36.678 1.00 79.38 115 ILE A CA 1
ATOM 882 C C . ILE A 1 115 ? -16.457 -8.032 36.062 1.00 79.38 115 ILE A C 1
ATOM 884 O O . ILE A 1 115 ? -16.677 -8.053 34.846 1.00 79.38 115 ILE A O 1
ATOM 888 N N . THR A 1 116 ? -17.211 -7.348 36.908 1.00 78.94 116 THR A N 1
ATOM 889 C CA . THR A 1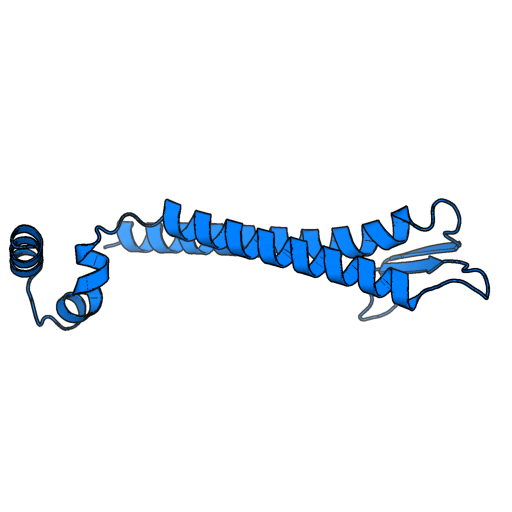 116 ? -18.270 -6.442 36.476 1.00 78.94 116 THR A CA 1
ATOM 890 C C . THR A 1 116 ? -17.677 -5.136 35.930 1.00 78.94 116 THR A C 1
ATOM 892 O O . THR A 1 116 ? -16.561 -4.753 36.293 1.00 78.94 116 THR A O 1
ATOM 895 N N . PRO A 1 117 ? -18.422 -4.383 35.098 1.00 73.00 117 PRO A N 1
ATOM 896 C CA . PRO A 1 117 ? -17.992 -3.057 34.652 1.00 73.00 117 PRO A CA 1
ATOM 897 C C . PRO A 1 117 ? -17.656 -2.101 35.806 1.00 73.00 117 PRO A C 1
ATOM 899 O O . PRO A 1 117 ? -16.765 -1.272 35.668 1.00 73.00 117 PRO A O 1
ATOM 902 N N . VAL A 1 118 ? -18.337 -2.236 36.950 1.00 79.69 118 VAL A N 1
ATOM 903 C CA . VAL A 1 118 ? -18.095 -1.411 38.144 1.00 79.69 118 VAL A CA 1
ATOM 904 C C . VAL A 1 118 ? -16.781 -1.788 38.833 1.00 79.69 118 VAL A C 1
ATOM 906 O O . VAL A 1 118 ? -16.029 -0.908 39.240 1.00 79.69 118 VAL A O 1
ATOM 909 N N . GLU A 1 119 ? -16.476 -3.082 38.941 1.00 79.31 119 GLU A N 1
ATOM 910 C CA . GLU A 1 119 ? -15.202 -3.557 39.501 1.00 79.31 119 GLU A CA 1
ATOM 911 C C . GLU A 1 119 ? -14.019 -3.194 38.609 1.00 79.31 119 GLU A C 1
ATOM 913 O O . GLU A 1 119 ? -12.978 -2.792 39.121 1.00 79.31 119 GLU A O 1
ATOM 918 N N . ALA A 1 120 ? -14.194 -3.259 37.286 1.00 73.62 120 ALA A N 1
ATOM 919 C CA . ALA A 1 120 ? -13.182 -2.823 36.333 1.00 73.62 120 ALA A CA 1
ATOM 920 C C . ALA A 1 120 ? -12.829 -1.337 36.520 1.00 73.62 120 ALA A C 1
ATOM 922 O O . ALA A 1 120 ? -11.651 -1.001 36.544 1.00 73.62 120 ALA A O 1
ATOM 923 N N . ILE A 1 121 ? -13.825 -0.461 36.714 1.00 75.75 121 ILE A N 1
ATOM 924 C CA . ILE A 1 121 ? -13.601 0.973 36.980 1.00 75.75 121 ILE A CA 1
ATOM 925 C C . ILE A 1 121 ? -12.824 1.174 38.286 1.00 75.75 121 ILE A C 1
ATOM 927 O O . ILE A 1 121 ? -11.821 1.878 38.284 1.00 75.75 121 ILE A O 1
ATOM 931 N N . LYS A 1 122 ? -13.215 0.500 39.375 1.00 79.06 122 LYS A N 1
ATOM 932 C CA . LYS A 1 122 ? -12.510 0.608 40.666 1.00 79.06 122 LYS A CA 1
ATOM 933 C C . LYS A 1 122 ? -11.057 0.137 40.603 1.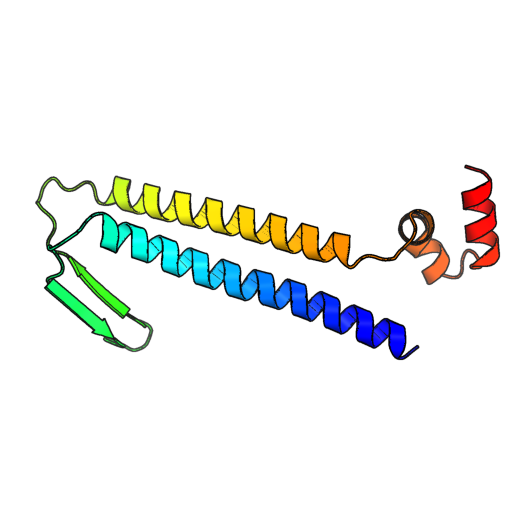00 79.06 122 LYS A C 1
ATOM 935 O O . LYS A 1 122 ? -10.194 0.752 41.216 1.00 79.06 122 LYS A O 1
ATOM 940 N N . LEU A 1 123 ? -10.787 -0.942 39.867 1.00 76.94 123 LEU A N 1
ATOM 941 C CA . LEU A 1 123 ? -9.427 -1.444 39.641 1.00 76.94 123 LEU A CA 1
ATOM 942 C C . LEU A 1 123 ? -8.562 -0.415 38.905 1.00 76.94 123 LEU A C 1
ATOM 944 O O . LEU A 1 123 ? -7.389 -0.259 39.224 1.00 76.94 123 LEU A O 1
ATOM 948 N N . LEU A 1 124 ? -9.150 0.311 37.955 1.00 70.38 124 LEU A N 1
ATOM 949 C CA . LEU A 1 124 ? -8.460 1.344 37.184 1.00 70.38 124 LEU A CA 1
ATOM 950 C C . LEU A 1 124 ? -8.243 2.635 37.968 1.00 70.38 124 LEU A C 1
ATOM 952 O O . LEU A 1 124 ? -7.233 3.286 37.759 1.00 70.38 124 LEU A O 1
ATOM 956 N N . GLU A 1 125 ? -9.163 2.996 38.863 1.00 75.88 125 GLU A N 1
ATOM 957 C CA . GLU A 1 125 ? -9.011 4.142 39.773 1.00 75.88 125 GLU A CA 1
ATOM 958 C C . GLU A 1 125 ? -7.955 3.898 40.865 1.00 75.88 125 GLU A C 1
ATOM 960 O O . GLU A 1 125 ? -7.507 4.844 41.507 1.00 75.88 125 GLU A O 1
ATOM 965 N N . SER A 1 126 ? -7.574 2.636 41.094 1.00 74.00 126 SER A N 1
ATOM 966 C CA . SER A 1 126 ? -6.564 2.240 42.085 1.00 74.00 126 SER A CA 1
ATOM 967 C C . SER A 1 126 ? -5.134 2.115 41.539 1.00 74.00 126 SER A C 1
ATOM 969 O O . SER A 1 126 ? -4.228 1.799 42.312 1.00 74.00 126 SER A O 1
ATOM 971 N N . LEU A 1 127 ? -4.944 2.332 40.232 1.00 63.50 127 LEU A N 1
ATOM 972 C CA . LEU A 1 127 ? -3.651 2.346 39.533 1.00 63.50 127 LEU A CA 1
ATOM 973 C C . LEU A 1 127 ? -3.148 3.781 39.351 1.00 63.50 127 LEU A C 1
ATOM 975 O O . LEU A 1 127 ? -1.919 3.971 39.478 1.00 63.50 127 LEU A O 1
#

Solvent-accessible surface area (backbone atoms only — not comparable to full-atom values): 7288 Å² total; per-residue (Å²): 115,68,68,63,55,53,51,55,51,53,50,54,48,51,37,52,50,44,47,53,52,28,58,51,48,20,52,52,51,27,55,45,46,58,52,68,75,41,78,86,38,66,73,48,78,39,74,55,80,46,97,94,39,70,66,47,77,45,66,73,72,64,97,83,58,63,60,67,61,50,51,52,51,26,50,50,52,27,51,52,38,46,50,53,29,51,52,52,30,47,50,52,52,52,76,67,54,82,70,51,72,60,62,63,74,43,41,62,42,51,73,68,62,76,38,52,77,68,54,52,50,54,58,57,76,72,109

Foldseek 3Di:
DVVVVVLVVVLVVVLVVLQVVLLVVLVVQLVVLVCVVQPPQWPDWDACPDVPDGIDTDGDDDPPDDPVVSNVVSVVSSVVSNVVSVVVSVVSNVVSDPDDPLCVVCVPCCVVVVDDPVRSVVVVVVD

Sequence (127 aa):
MEFLASFGKKRAFLIGLTLLIGCTLSVVMHEFIHLALHPGNWGHLQWFPSPGVIAEINVELPADYDLEGEEMAAYLATGLMLMITAMAAADVYDATDKRQIGQILLKNELKSGKITPVEAIKLLESL

pLDDT: mean 80.56, std 12.12, range [36.62, 97.31]

Secondary structure (DSSP, 8-state):
-HHHHHHHHHHHHHHHHHHHHHHHHHHHHHHHHHHHHSTT-EEEEEEEEETTEEEEEEE---TT--HHHHHHHHHHHHHHHHHHHHHHHHHHHHHT----HHHHHTHHHHHTTSS-HHHHHHHHHT-

Radius of gyration: 24.36 Å; Cα contacts (8 Å, |Δi|>4): 81; chains: 1; bounding box: 50×23×71 Å

Mean predicted aligned error: 11.61 Å

Nearest PDB structures (foldseek):
  7lid-assembly1_A  TM=4.264E-01  e=5.811E+00  Machilis hrabei
  7zxm-assembly1_A  TM=4.480E-01  e=7.441E+00  Homo sapiens